Protein AF-A0A3N4MD25-F1 (afdb_monomer_lite)

Sequence (68 aa):
MRSIISAVDITASSCIQDFFESYPDPDAAKKVLWELLVAATGSQHADIWNGETRAKMLFFYEQCGDFF

Organism: NCBI:txid1647451

Radius of gyration: 15.23 Å; chains: 1; bounding box: 27×47×31 Å

Structure (mmCIF, N/CA/C/O backbone):
data_AF-A0A3N4MD25-F1
#
_entry.id   AF-A0A3N4MD25-F1
#
loop_
_atom_site.group_PDB
_atom_site.id
_atom_site.type_symbol
_atom_site.label_atom_id
_atom_site.label_alt_id
_atom_site.label_comp_id
_atom_site.label_asym_id
_atom_site.label_entity_id
_atom_site.label_seq_id
_atom_site.pdbx_PDB_ins_code
_atom_site.Cartn_x
_atom_site.Cartn_y
_atom_site.Cartn_z
_atom_site.occupancy
_atom_site.B_iso_or_equiv
_atom_site.auth_seq_id
_atom_site.auth_comp_id
_atom_site.auth_asym_id
_atom_site.auth_atom_id
_atom_site.pdbx_PDB_model_num
ATOM 1 N N . MET A 1 1 ? 10.658 42.121 -1.928 1.00 42.00 1 MET A N 1
ATOM 2 C CA . MET A 1 1 ? 10.917 40.668 -1.888 1.00 42.00 1 MET A CA 1
ATOM 3 C C . MET A 1 1 ? 9.796 40.025 -1.084 1.00 42.00 1 MET A C 1
ATOM 5 O O . MET A 1 1 ? 9.779 40.188 0.126 1.00 42.00 1 MET A O 1
ATOM 9 N N . ARG A 1 2 ? 8.788 39.437 -1.742 1.00 37.72 2 ARG A N 1
ATOM 10 C CA . ARG A 1 2 ? 7.694 38.711 -1.076 1.00 37.72 2 ARG A CA 1
ATOM 11 C C . ARG A 1 2 ? 7.925 37.223 -1.306 1.00 37.72 2 ARG A C 1
ATOM 13 O O . ARG A 1 2 ? 8.036 36.805 -2.453 1.00 37.72 2 ARG A O 1
ATOM 20 N N . SER A 1 3 ? 8.080 36.494 -0.207 1.00 44.03 3 SER A N 1
ATOM 21 C CA . SER A 1 3 ? 8.350 35.062 -0.158 1.00 44.03 3 SER A CA 1
ATOM 22 C C . SER A 1 3 ? 7.305 34.265 -0.932 1.00 44.03 3 SER A C 1
ATOM 24 O O . SER A 1 3 ? 6.110 34.372 -0.672 1.00 44.03 3 SER A O 1
ATOM 26 N N . ILE A 1 4 ? 7.789 33.460 -1.871 1.00 51.56 4 ILE A N 1
ATOM 27 C CA . ILE A 1 4 ? 7.046 32.432 -2.594 1.00 51.56 4 ILE A CA 1
ATOM 28 C C . ILE A 1 4 ? 7.330 31.134 -1.839 1.00 51.56 4 ILE A C 1
ATOM 30 O O . ILE A 1 4 ? 8.272 30.429 -2.179 1.00 51.56 4 ILE A O 1
ATOM 34 N N . ILE A 1 5 ? 6.610 30.858 -0.750 1.00 54.34 5 ILE A N 1
ATOM 35 C CA . ILE A 1 5 ? 6.674 29.542 -0.103 1.00 54.34 5 ILE A CA 1
ATOM 36 C C . ILE A 1 5 ? 5.261 29.080 0.252 1.00 54.34 5 ILE A C 1
ATOM 38 O O . ILE A 1 5 ? 4.557 29.723 1.021 1.00 54.34 5 ILE A O 1
ATOM 42 N N . SER A 1 6 ? 4.947 27.913 -0.312 1.00 47.69 6 SER A N 1
ATOM 43 C CA . SER A 1 6 ? 3.985 26.901 0.126 1.00 47.69 6 SER A CA 1
ATOM 44 C C . SER A 1 6 ? 2.489 27.206 0.008 1.00 47.69 6 SER A C 1
ATOM 46 O O . SER A 1 6 ? 1.811 27.534 0.973 1.00 47.69 6 SER A O 1
ATOM 48 N N . ALA A 1 7 ? 1.952 26.979 -1.192 1.00 47.22 7 ALA A N 1
ATOM 49 C CA . ALA A 1 7 ? 0.545 26.611 -1.383 1.00 47.22 7 ALA A CA 1
ATOM 50 C C . ALA A 1 7 ? 0.392 25.112 -1.732 1.00 47.22 7 ALA A C 1
ATOM 52 O O . ALA A 1 7 ? -0.627 24.709 -2.280 1.00 47.22 7 ALA A O 1
ATOM 53 N N . VAL A 1 8 ? 1.421 24.292 -1.472 1.00 50.91 8 VAL A N 1
ATOM 54 C CA . VAL A 1 8 ? 1.508 22.900 -1.958 1.00 50.91 8 VAL A CA 1
ATOM 55 C C . VAL A 1 8 ? 1.229 21.856 -0.865 1.00 50.91 8 VAL A C 1
ATOM 57 O O . VAL A 1 8 ? 1.178 20.679 -1.185 1.00 50.91 8 VAL A O 1
ATOM 60 N N . ASP A 1 9 ? 0.981 22.237 0.39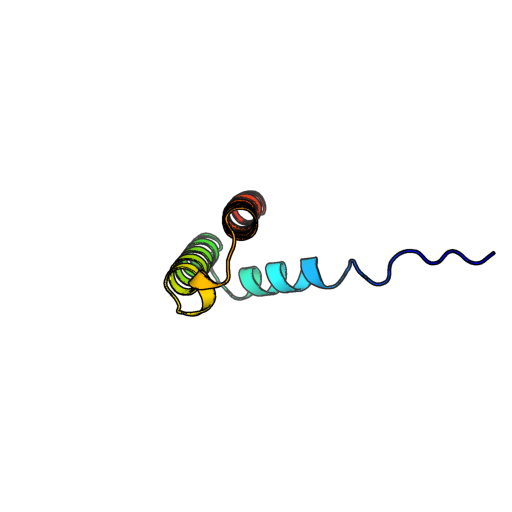5 1.00 50.41 9 ASP A N 1
ATOM 61 C CA . ASP A 1 9 ? 1.202 21.276 1.495 1.00 50.41 9 ASP A CA 1
ATOM 62 C C . ASP A 1 9 ? 0.129 21.200 2.601 1.00 50.41 9 ASP A C 1
ATOM 64 O O . ASP A 1 9 ? 0.449 20.972 3.761 1.00 50.41 9 ASP A O 1
ATOM 68 N N . ILE A 1 10 ? -1.162 21.398 2.287 1.00 49.44 10 ILE A N 1
ATOM 69 C CA . ILE A 1 10 ? -2.245 21.237 3.295 1.00 49.44 10 ILE A CA 1
ATOM 70 C C . ILE A 1 10 ? -3.346 20.248 2.862 1.00 49.44 10 ILE A C 1
ATOM 72 O O . ILE A 1 10 ? -4.043 19.696 3.706 1.00 49.44 10 ILE A O 1
ATOM 76 N N . THR A 1 11 ? -3.489 19.935 1.572 1.00 49.22 11 THR A N 1
ATOM 77 C CA . THR A 1 11 ? -4.592 19.083 1.079 1.00 49.22 11 THR A CA 1
ATOM 78 C C . THR A 1 11 ? -4.289 17.583 1.080 1.00 49.22 11 THR A C 1
ATOM 80 O O . THR A 1 11 ? -5.212 16.779 1.121 1.00 49.22 11 THR A O 1
ATOM 83 N N . ALA A 1 12 ? -3.017 17.174 1.046 1.00 50.88 12 ALA A N 1
ATOM 84 C CA . ALA A 1 12 ? -2.663 15.751 1.001 1.00 50.88 12 ALA A CA 1
ATOM 85 C C . ALA A 1 12 ? -2.918 15.039 2.341 1.00 50.88 12 ALA A C 1
ATOM 87 O O . ALA A 1 12 ? -3.338 13.883 2.356 1.00 50.88 12 ALA A O 1
ATOM 88 N N . SER A 1 13 ? -2.712 15.744 3.460 1.00 54.81 13 SER A N 1
ATOM 89 C CA . SER A 1 13 ? -2.943 15.189 4.798 1.00 54.81 13 SER A CA 1
ATOM 90 C C . SER A 1 13 ? -4.427 14.946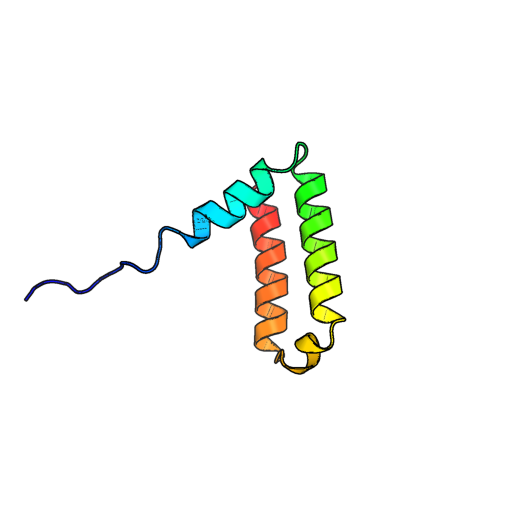 5.078 1.00 54.81 13 SER A C 1
ATOM 92 O O . SER A 1 13 ? -4.745 14.012 5.807 1.00 54.81 13 SER A O 1
ATOM 94 N N . SER A 1 14 ? -5.335 15.743 4.498 1.00 64.38 14 SER A N 1
ATOM 95 C CA . SER A 1 14 ? -6.770 15.594 4.757 1.00 64.38 14 SER A CA 1
ATOM 96 C C . SER A 1 14 ? -7.369 14.398 4.021 1.00 64.38 14 SER A C 1
ATOM 98 O O . SER A 1 14 ? -8.140 13.663 4.611 1.00 64.38 14 SER A O 1
ATOM 100 N N . CYS A 1 15 ? -6.968 14.118 2.776 1.00 76.62 15 CYS A N 1
ATOM 101 C CA . CYS A 1 15 ? -7.587 13.036 1.997 1.00 76.62 15 CYS A CA 1
ATOM 102 C C . CYS A 1 15 ? -7.314 11.631 2.556 1.00 76.62 15 CYS A C 1
ATOM 104 O O . CYS A 1 15 ? -8.160 10.747 2.446 1.00 76.62 15 CYS A O 1
ATOM 106 N N . ILE A 1 16 ? -6.128 11.407 3.128 1.00 76.88 16 ILE A N 1
ATOM 107 C CA . ILE A 1 16 ? -5.793 10.122 3.761 1.00 76.88 16 ILE A CA 1
ATOM 108 C C . ILE A 1 16 ? -6.570 9.976 5.065 1.00 76.88 16 ILE A C 1
ATOM 110 O O . ILE A 1 16 ? -7.120 8.913 5.337 1.00 76.88 16 ILE A O 1
ATOM 114 N N . GLN A 1 17 ? -6.660 11.055 5.839 1.00 78.44 17 GLN A N 1
ATOM 115 C CA . GLN A 1 17 ? -7.451 11.073 7.057 1.00 78.44 17 GLN A CA 1
ATOM 116 C C . GLN A 1 17 ? -8.938 10.816 6.758 1.00 78.44 17 GLN A C 1
ATOM 118 O O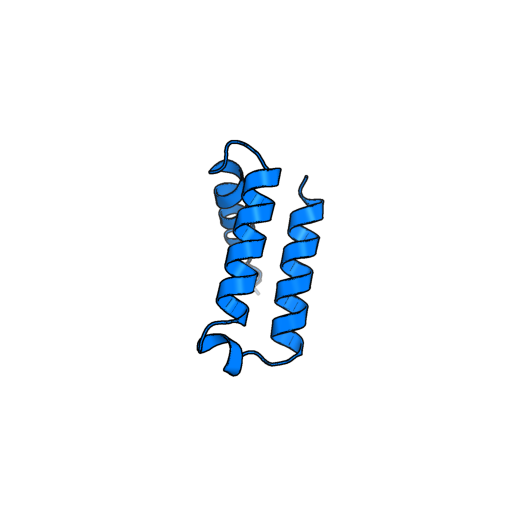 . GLN A 1 17 ? -9.515 9.908 7.347 1.00 78.44 17 GLN A O 1
ATOM 123 N N . ASP A 1 18 ? -9.510 11.497 5.761 1.00 80.69 18 ASP A N 1
ATOM 124 C CA . ASP A 1 18 ? -10.883 11.281 5.288 1.00 80.69 18 ASP A CA 1
ATOM 125 C C . ASP A 1 18 ? -11.110 9.824 4.841 1.00 80.69 18 ASP A C 1
ATOM 127 O O . ASP A 1 18 ? -12.170 9.243 5.088 1.00 80.69 18 ASP A O 1
ATOM 131 N N . PHE A 1 19 ? -10.113 9.203 4.193 1.00 81.88 19 PHE A N 1
ATOM 132 C CA . PHE A 1 19 ? -10.172 7.793 3.805 1.00 81.88 19 PHE A CA 1
ATOM 133 C C . PHE A 1 19 ? -10.281 6.887 5.029 1.00 81.88 19 PHE A C 1
ATOM 135 O O . PHE A 1 19 ? -11.167 6.040 5.058 1.00 81.88 19 PHE A O 1
ATOM 142 N N . PHE A 1 20 ? -9.431 7.069 6.042 1.00 80.44 20 PHE A N 1
ATOM 143 C CA . PHE A 1 20 ? -9.477 6.257 7.258 1.00 80.44 20 PHE A CA 1
ATOM 144 C C . PHE A 1 20 ? -10.749 6.503 8.081 1.00 80.44 20 PHE A C 1
ATOM 146 O O . PHE A 1 20 ? -11.351 5.543 8.553 1.00 80.44 20 PHE A O 1
ATOM 153 N N . GLU A 1 21 ? -11.208 7.752 8.187 1.00 83.69 21 GLU A N 1
ATOM 154 C CA . GLU A 1 21 ? -12.452 8.125 8.879 1.00 83.69 21 GLU A CA 1
ATOM 155 C C . GLU A 1 21 ? -13.714 7.580 8.187 1.00 83.69 21 GLU A C 1
ATOM 157 O O . GLU A 1 21 ? -14.754 7.408 8.825 1.00 83.69 21 GLU A O 1
ATOM 162 N N . SER A 1 22 ? -13.629 7.255 6.893 1.00 84.38 22 SER A N 1
ATOM 163 C CA . SER A 1 22 ? -14.723 6.626 6.143 1.00 84.38 22 SER A CA 1
ATOM 164 C C . SER A 1 22 ? -14.943 5.153 6.512 1.00 84.38 22 SER A C 1
ATOM 166 O O . SER A 1 22 ? -15.978 4.586 6.150 1.00 84.38 22 SER A O 1
ATOM 168 N N . TYR A 1 23 ? -14.002 4.520 7.223 1.00 81.00 23 TYR A N 1
ATOM 169 C CA . TYR A 1 23 ? -14.143 3.148 7.701 1.00 81.00 23 TYR A CA 1
ATOM 170 C C . TYR A 1 23 ? -14.403 3.121 9.211 1.00 81.00 23 TYR A C 1
ATOM 172 O O . TYR A 1 23 ? -13.751 3.829 9.973 1.00 81.00 23 TYR A O 1
ATOM 180 N N . PRO A 1 24 ? -15.320 2.257 9.676 1.00 76.88 24 PRO A N 1
ATOM 181 C CA . PRO A 1 24 ? -15.644 2.147 11.098 1.00 76.88 24 PRO A CA 1
ATOM 182 C C . PRO A 1 24 ? -14.523 1.506 11.932 1.00 76.88 24 PRO A C 1
ATOM 184 O O . PRO A 1 24 ? -14.548 1.612 13.154 1.00 76.88 24 PRO A O 1
ATOM 187 N N . ASP A 1 25 ? -13.575 0.827 11.284 1.00 82.00 25 ASP A N 1
ATOM 188 C CA . ASP A 1 25 ? -12.442 0.151 11.910 1.00 82.00 25 ASP A CA 1
ATOM 189 C C . ASP A 1 25 ? -11.146 0.516 11.158 1.00 82.00 25 ASP A C 1
ATOM 191 O O . ASP A 1 25 ? -11.060 0.268 9.945 1.00 82.00 25 ASP A O 1
ATOM 195 N N . PRO A 1 26 ? -10.138 1.100 11.832 1.00 74.56 26 PRO A N 1
ATOM 196 C CA . PRO A 1 26 ? -8.862 1.434 11.206 1.00 74.56 26 PRO A CA 1
ATOM 197 C C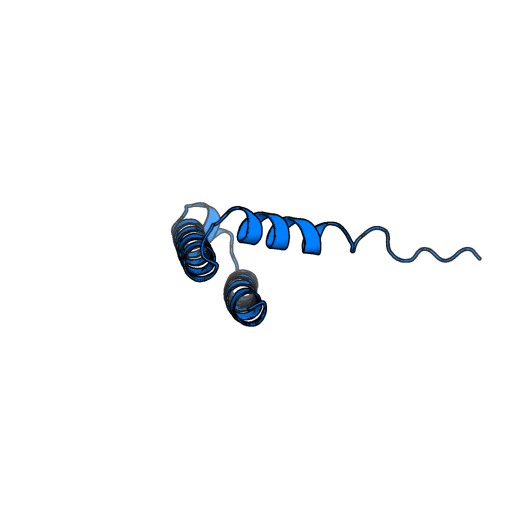 . PRO A 1 26 ? -8.130 0.203 10.650 1.00 74.56 26 PRO A C 1
ATOM 199 O O . PRO A 1 26 ? -7.449 0.318 9.626 1.00 74.56 26 PRO A O 1
ATOM 202 N N . ASP A 1 27 ? -8.311 -0.986 11.234 1.00 82.00 27 ASP A N 1
ATOM 203 C CA . ASP A 1 27 ? -7.715 -2.218 10.704 1.00 82.00 27 ASP A CA 1
ATOM 204 C C . ASP A 1 27 ? -8.368 -2.637 9.376 1.00 82.00 27 ASP A C 1
ATOM 206 O O . ASP A 1 27 ? -7.691 -3.104 8.451 1.00 82.00 27 ASP A O 1
ATOM 210 N N . ALA A 1 28 ? -9.673 -2.393 9.224 1.00 84.12 28 ALA A N 1
ATOM 211 C CA . ALA A 1 28 ? -10.379 -2.600 7.963 1.00 84.12 28 ALA A CA 1
ATOM 212 C C . ALA A 1 28 ? -9.893 -1.630 6.873 1.00 84.12 28 ALA A C 1
ATOM 214 O O . ALA A 1 28 ? -9.673 -2.050 5.736 1.00 84.12 28 ALA A O 1
ATOM 215 N N . ALA A 1 29 ? -9.656 -0.361 7.216 1.00 85.00 29 ALA A N 1
ATOM 216 C CA . ALA A 1 29 ? -9.100 0.621 6.285 1.00 85.00 29 ALA A CA 1
ATOM 217 C C . ALA A 1 29 ? -7.684 0.246 5.820 1.00 85.00 29 ALA A C 1
ATOM 219 O O . ALA A 1 29 ? -7.400 0.294 4.622 1.00 85.00 29 ALA A O 1
ATOM 220 N N . LYS A 1 30 ? -6.811 -0.193 6.743 1.00 84.44 30 LYS A N 1
ATOM 221 C CA . LYS A 1 30 ? -5.460 -0.687 6.416 1.00 84.44 30 LYS A CA 1
ATOM 222 C C . LYS A 1 30 ? -5.527 -1.879 5.460 1.00 84.44 30 LYS A C 1
ATOM 224 O O . LYS A 1 30 ? -4.807 -1.913 4.462 1.00 84.44 30 LYS A O 1
ATOM 229 N N . LYS A 1 31 ? -6.436 -2.826 5.710 1.00 87.81 31 LYS A N 1
ATOM 230 C CA . LYS A 1 31 ? -6.648 -3.981 4.830 1.00 87.81 31 LYS A CA 1
ATOM 231 C C . LYS A 1 31 ? -7.091 -3.568 3.423 1.00 87.81 31 LYS A C 1
ATOM 233 O O . LYS A 1 31 ? -6.516 -4.046 2.448 1.00 87.81 31 LYS A O 1
ATOM 238 N N . VAL A 1 32 ? -8.066 -2.667 3.305 1.00 89.31 32 VAL A N 1
ATOM 239 C CA . VAL A 1 32 ? -8.538 -2.180 1.997 1.00 89.31 32 VAL A CA 1
ATOM 240 C C . VAL A 1 32 ? -7.436 -1.410 1.266 1.00 89.31 32 VAL A C 1
ATOM 242 O O . VAL A 1 32 ? -7.251 -1.594 0.064 1.00 89.31 32 VAL A O 1
ATOM 245 N N . LEU A 1 33 ? -6.654 -0.595 1.979 1.00 88.50 33 LEU A N 1
ATOM 246 C CA . LEU A 1 33 ? -5.511 0.113 1.404 1.00 88.50 33 LEU A CA 1
ATOM 247 C C . LEU A 1 33 ? -4.467 -0.859 0.835 1.00 88.50 33 LEU A C 1
ATOM 249 O O . LEU A 1 33 ? -3.969 -0.651 -0.272 1.00 88.50 33 LEU A O 1
ATOM 253 N N . TRP A 1 34 ? -4.173 -1.945 1.556 1.00 89.56 34 TRP A N 1
ATOM 254 C CA . TRP A 1 34 ? -3.291 -3.004 1.068 1.00 89.56 34 TRP A CA 1
ATOM 255 C C . TRP A 1 34 ? -3.845 -3.683 -0.190 1.00 89.56 34 TRP A C 1
ATOM 257 O O . TRP A 1 34 ? -3.123 -3.858 -1.169 1.00 89.56 34 TRP A O 1
ATOM 267 N N . GLU A 1 35 ? -5.133 -4.031 -0.201 1.00 90.75 35 GLU A N 1
ATOM 268 C CA . GLU A 1 35 ? -5.786 -4.652 -1.359 1.00 90.75 35 GLU A CA 1
ATOM 269 C C . GLU A 1 35 ? -5.749 -3.741 -2.595 1.00 90.75 35 GLU A C 1
ATOM 271 O O . GLU A 1 35 ? -5.464 -4.210 -3.700 1.00 90.75 35 GLU A O 1
ATOM 276 N N . LEU A 1 36 ? -5.951 -2.432 -2.414 1.00 88.12 36 LEU A N 1
ATOM 277 C CA . LEU A 1 36 ? -5.819 -1.434 -3.476 1.00 88.12 36 LEU A CA 1
ATOM 278 C C . LEU A 1 36 ? -4.383 -1.334 -3.994 1.00 88.12 36 LEU A C 1
ATOM 280 O O . LEU A 1 36 ? -4.178 -1.267 -5.206 1.00 88.12 36 LEU A O 1
ATOM 284 N N . LEU A 1 37 ? -3.389 -1.364 -3.104 1.00 89.12 37 LEU A N 1
ATOM 285 C CA . LEU A 1 37 ? -1.982 -1.364 -3.493 1.00 89.12 37 LEU A CA 1
ATOM 286 C C . LEU A 1 37 ? -1.633 -2.622 -4.302 1.00 89.12 37 LEU A C 1
ATOM 288 O O . LEU A 1 37 ? -1.028 -2.522 -5.370 1.00 89.12 37 LEU A O 1
ATOM 292 N N . VAL A 1 38 ? -2.065 -3.801 -3.849 1.00 88.75 38 VAL A N 1
ATOM 293 C CA . VAL A 1 38 ? -1.869 -5.063 -4.576 1.00 88.75 38 VAL A CA 1
ATOM 294 C C . VAL A 1 38 ? -2.544 -5.005 -5.947 1.00 88.75 38 VAL A C 1
ATOM 296 O O . VAL A 1 38 ? -1.898 -5.292 -6.954 1.00 88.75 38 VAL A O 1
ATOM 299 N N . ALA A 1 39 ? -3.798 -4.558 -6.021 1.00 88.25 39 ALA A N 1
ATOM 300 C CA . ALA A 1 39 ? -4.510 -4.399 -7.287 1.00 88.25 39 ALA A CA 1
ATOM 301 C C . ALA A 1 39 ? -3.801 -3.409 -8.227 1.00 88.25 39 ALA A C 1
ATOM 303 O O . ALA A 1 39 ? -3.658 -3.687 -9.417 1.00 88.25 39 ALA A O 1
ATOM 304 N N . ALA A 1 40 ? -3.290 -2.293 -7.699 1.00 85.62 40 ALA A N 1
ATOM 305 C CA . ALA A 1 40 ? -2.529 -1.317 -8.470 1.00 85.62 40 ALA A CA 1
ATOM 306 C C . ALA A 1 40 ? -1.231 -1.924 -9.021 1.00 85.62 40 ALA A C 1
ATOM 308 O O . ALA A 1 40 ? -0.950 -1.749 -10.206 1.00 85.62 40 ALA A O 1
ATOM 309 N N . THR A 1 41 ? -0.493 -2.693 -8.212 1.00 84.19 41 THR A N 1
ATOM 310 C CA . THR A 1 41 ? 0.750 -3.378 -8.626 1.00 84.19 41 THR A CA 1
ATOM 311 C C . THR A 1 41 ? 0.534 -4.562 -9.573 1.00 84.19 41 THR A C 1
ATOM 313 O O . THR A 1 41 ? 1.454 -4.924 -10.302 1.00 84.19 41 THR A O 1
ATOM 316 N N . GLY A 1 42 ? -0.658 -5.160 -9.584 1.00 82.31 42 GLY A N 1
ATOM 317 C CA . GLY A 1 42 ? -1.049 -6.194 -10.547 1.00 82.31 42 GLY A CA 1
ATOM 318 C C . GLY A 1 42 ? -1.724 -5.651 -11.811 1.00 82.31 42 GLY A C 1
ATOM 319 O O . GLY A 1 42 ? -1.971 -6.408 -12.747 1.00 82.31 42 GLY A O 1
ATOM 320 N N . SER A 1 43 ? -2.057 -4.357 -11.847 1.00 84.88 43 SER A N 1
ATOM 321 C CA . SER A 1 43 ? -2.724 -3.731 -12.991 1.00 84.88 43 SER A CA 1
ATOM 322 C C . SER A 1 43 ? -1.761 -3.490 -14.158 1.00 84.88 43 SER A C 1
ATOM 324 O O . SER A 1 43 ? -0.553 -3.369 -13.973 1.00 84.88 43 SER A O 1
ATOM 326 N N . GLN A 1 44 ? -2.298 -3.290 -15.365 1.00 76.38 44 GLN A N 1
ATOM 327 C CA . GLN A 1 44 ? -1.507 -2.875 -16.537 1.00 76.38 44 GLN A CA 1
ATOM 328 C C . GLN A 1 44 ? -0.770 -1.535 -16.333 1.00 76.38 44 GLN A C 1
ATOM 330 O O . GLN A 1 44 ? 0.140 -1.208 -17.087 1.00 76.38 44 GLN A O 1
ATOM 335 N N . HIS A 1 45 ? -1.154 -0.736 -15.330 1.00 69.38 45 HIS A N 1
ATOM 336 C CA . HIS A 1 45 ? -0.462 0.507 -14.974 1.00 69.38 45 HIS A CA 1
ATOM 337 C C . HIS A 1 45 ? 0.760 0.279 -14.065 1.00 69.38 45 HIS A C 1
ATOM 339 O O . HIS A 1 45 ? 1.546 1.201 -13.850 1.00 69.38 45 HIS A O 1
ATOM 345 N N . ALA A 1 46 ? 0.966 -0.939 -13.561 1.00 69.56 46 ALA A N 1
ATOM 346 C CA . ALA A 1 46 ? 2.135 -1.295 -12.762 1.00 69.56 46 ALA A CA 1
ATOM 347 C C . ALA A 1 46 ? 3.416 -1.465 -13.586 1.00 69.56 46 ALA A C 1
ATOM 349 O O . ALA A 1 46 ? 4.516 -1.363 -13.033 1.00 69.56 46 ALA A O 1
ATOM 350 N N . ASP A 1 47 ? 3.284 -1.709 -14.894 1.00 71.50 47 ASP A N 1
ATOM 351 C CA . ASP A 1 47 ? 4.408 -1.797 -15.837 1.00 71.50 47 ASP A CA 1
ATOM 352 C C . ASP A 1 47 ? 5.108 -0.444 -16.022 1.00 71.50 47 ASP A C 1
ATOM 354 O O . ASP A 1 47 ? 6.272 -0.376 -16.409 1.00 71.50 47 ASP A O 1
ATOM 358 N N . ILE A 1 48 ? 4.410 0.644 -15.691 1.00 81.19 48 ILE A N 1
ATOM 359 C CA . ILE A 1 48 ? 4.924 2.013 -15.742 1.00 81.19 48 ILE A CA 1
ATOM 360 C C . ILE A 1 48 ? 5.699 2.372 -14.462 1.00 81.19 48 ILE A C 1
ATOM 362 O O . ILE A 1 48 ? 6.405 3.380 -14.419 1.00 81.19 48 ILE A O 1
ATOM 366 N N . TRP A 1 49 ? 5.559 1.581 -13.391 1.00 82.50 49 TRP A N 1
ATOM 367 C CA . TRP A 1 49 ? 6.203 1.867 -12.113 1.00 82.50 49 TRP A CA 1
ATOM 368 C C . TRP A 1 49 ? 7.650 1.389 -12.139 1.00 82.50 49 TRP A C 1
ATOM 370 O O . TRP A 1 49 ? 7.929 0.194 -12.249 1.00 82.50 49 TRP A O 1
ATOM 380 N N . ASN A 1 50 ? 8.580 2.324 -11.963 1.00 84.94 50 ASN A N 1
ATOM 381 C CA . ASN A 1 50 ? 9.975 1.982 -11.728 1.00 84.94 50 ASN A CA 1
ATOM 382 C C . ASN A 1 50 ? 10.173 1.460 -10.285 1.00 84.94 50 ASN A C 1
ATOM 384 O O . ASN A 1 50 ? 9.282 1.553 -9.432 1.00 84.94 50 ASN A O 1
ATOM 388 N N . GLY A 1 51 ? 11.348 0.888 -10.004 1.00 84.00 51 GLY A N 1
ATOM 389 C CA . GLY A 1 51 ? 11.649 0.313 -8.686 1.00 84.00 51 GLY A CA 1
ATOM 390 C C . GLY A 1 51 ? 11.522 1.315 -7.531 1.00 84.00 51 GLY A C 1
ATOM 391 O O . GLY A 1 51 ? 11.078 0.948 -6.446 1.00 84.00 51 GLY A O 1
ATOM 392 N N . GLU A 1 52 ? 11.829 2.589 -7.778 1.00 88.44 52 GLU A N 1
ATOM 393 C CA . GLU A 1 52 ? 11.712 3.661 -6.788 1.00 88.44 52 GLU A CA 1
ATOM 394 C C . GLU A 1 52 ? 10.244 3.986 -6.471 1.00 88.44 52 GLU A C 1
ATOM 396 O O . GLU A 1 52 ? 9.877 4.113 -5.305 1.00 88.44 52 GLU A O 1
ATOM 401 N N . THR A 1 53 ? 9.378 4.065 -7.484 1.00 86.25 53 THR A N 1
ATOM 402 C CA . THR A 1 53 ? 7.935 4.272 -7.304 1.00 86.25 53 THR A CA 1
ATOM 403 C C . THR A 1 53 ? 7.312 3.128 -6.510 1.00 86.25 53 THR A C 1
ATOM 405 O O . THR A 1 53 ? 6.539 3.385 -5.591 1.00 86.25 53 THR A O 1
ATOM 408 N N . ARG A 1 54 ? 7.688 1.872 -6.793 1.00 84.62 54 ARG A N 1
ATOM 409 C CA . ARG A 1 54 ? 7.229 0.714 -6.003 1.00 84.62 54 ARG A CA 1
ATOM 410 C C . ARG A 1 54 ? 7.656 0.816 -4.540 1.00 84.62 54 ARG A C 1
ATOM 412 O O . ARG A 1 54 ? 6.821 0.632 -3.659 1.00 84.62 54 ARG A O 1
ATOM 419 N N . ALA A 1 55 ? 8.919 1.158 -4.284 1.00 86.62 55 ALA A N 1
ATOM 420 C CA . ALA A 1 55 ? 9.426 1.333 -2.925 1.00 86.62 55 ALA A CA 1
ATOM 421 C C . ALA A 1 55 ? 8.696 2.462 -2.178 1.00 86.62 55 ALA A C 1
ATOM 423 O O . ALA A 1 55 ? 8.318 2.281 -1.025 1.00 86.62 55 ALA A O 1
ATOM 424 N N . LYS A 1 56 ? 8.420 3.593 -2.843 1.00 88.38 56 LYS A N 1
ATOM 425 C CA . LYS A 1 56 ? 7.659 4.711 -2.260 1.00 88.38 56 LYS A CA 1
ATOM 426 C C . LYS A 1 56 ? 6.227 4.325 -1.893 1.00 88.38 56 LYS A C 1
ATOM 428 O O . LYS A 1 56 ? 5.747 4.751 -0.852 1.00 88.38 56 LYS A O 1
ATOM 433 N N . MET A 1 57 ? 5.555 3.520 -2.716 1.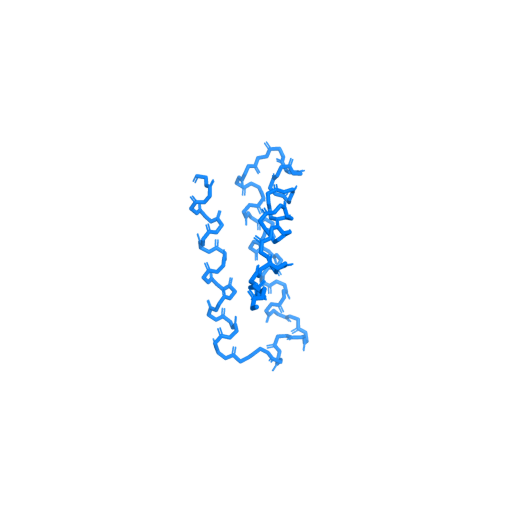00 87.62 57 MET A N 1
ATOM 434 C CA . MET A 1 57 ? 4.182 3.073 -2.442 1.00 87.62 57 MET A CA 1
ATOM 435 C C . MET A 1 57 ? 4.115 2.063 -1.288 1.00 87.62 57 MET A C 1
ATOM 437 O O . MET A 1 57 ? 3.192 2.116 -0.480 1.00 87.62 57 MET A O 1
ATOM 441 N N . LEU A 1 58 ? 5.114 1.181 -1.169 1.00 87.25 58 LEU A N 1
ATOM 442 C CA . LEU A 1 58 ? 5.251 0.292 -0.011 1.00 87.25 58 LEU A CA 1
ATOM 443 C C . LEU A 1 58 ? 5.552 1.080 1.269 1.00 87.25 58 LEU A C 1
ATOM 445 O O . LEU A 1 58 ? 4.883 0.880 2.276 1.00 87.25 58 LEU A O 1
ATOM 449 N N . PHE A 1 59 ? 6.488 2.029 1.204 1.00 87.00 59 PHE A N 1
ATOM 450 C CA . PHE A 1 59 ? 6.796 2.917 2.324 1.00 87.00 59 PHE A CA 1
ATOM 451 C C . PHE A 1 59 ? 5.571 3.738 2.751 1.00 87.00 59 PHE A C 1
ATOM 453 O O . PHE A 1 59 ? 5.299 3.880 3.935 1.00 87.00 59 PHE A O 1
ATOM 460 N N . PHE A 1 60 ? 4.779 4.229 1.795 1.00 85.12 60 PHE A N 1
ATOM 461 C CA . PHE A 1 60 ? 3.525 4.926 2.075 1.00 85.12 60 PHE A CA 1
ATOM 462 C C . PHE A 1 60 ? 2.535 4.062 2.870 1.00 85.12 60 PHE A C 1
ATOM 464 O O . PHE A 1 60 ? 1.945 4.540 3.837 1.00 85.12 60 PHE A O 1
ATOM 471 N N . TYR A 1 61 ? 2.380 2.788 2.497 1.00 85.62 61 TYR A N 1
ATOM 472 C CA . TYR A 1 61 ? 1.550 1.845 3.247 1.00 85.62 61 TYR A CA 1
ATOM 473 C C . TYR A 1 61 ? 2.066 1.635 4.679 1.00 85.62 61 TYR A C 1
ATOM 475 O O . TYR A 1 61 ? 1.275 1.687 5.619 1.00 85.62 61 TYR A O 1
ATOM 483 N N . GLU A 1 62 ? 3.379 1.461 4.859 1.00 84.44 62 GLU A N 1
ATOM 484 C CA . GLU A 1 62 ? 3.994 1.331 6.189 1.00 84.44 62 GLU A CA 1
ATOM 485 C C . GLU A 1 62 ? 3.745 2.574 7.053 1.00 84.44 62 GLU A C 1
ATOM 487 O O . GLU A 1 62 ? 3.327 2.447 8.199 1.00 84.44 62 GLU A O 1
ATOM 492 N N . GLN A 1 63 ? 3.898 3.773 6.485 1.00 81.50 63 GLN A N 1
ATOM 493 C CA . GLN A 1 63 ? 3.639 5.030 7.196 1.00 81.50 63 GLN A CA 1
ATOM 494 C C . GLN A 1 63 ? 2.165 5.211 7.575 1.00 81.50 63 GLN A C 1
ATOM 496 O O . GLN A 1 63 ? 1.867 5.758 8.631 1.00 81.50 63 GLN A O 1
ATOM 501 N N . CYS A 1 64 ? 1.227 4.707 6.771 1.00 77.44 64 CYS A N 1
ATOM 502 C CA . CYS A 1 64 ? -0.185 4.656 7.160 1.00 77.44 64 CYS A CA 1
ATOM 503 C C . CYS A 1 64 ? -0.441 3.668 8.317 1.00 77.44 64 CYS A C 1
ATOM 505 O O . CYS A 1 64 ? -1.436 3.789 9.032 1.00 77.44 64 CYS A O 1
ATOM 507 N N . GLY A 1 65 ? 0.455 2.697 8.515 1.00 68.94 65 GLY A N 1
ATOM 508 C CA . GLY A 1 65 ? 0.498 1.831 9.688 1.00 68.94 65 GLY A CA 1
ATOM 509 C C . GLY A 1 65 ? 0.749 2.604 10.982 1.00 68.94 65 GLY A C 1
ATOM 510 O O . GLY A 1 65 ? 0.062 2.333 11.963 1.00 68.94 65 GLY A O 1
ATOM 511 N N . ASP A 1 66 ? 1.653 3.587 10.935 1.00 65.56 66 ASP A N 1
ATOM 512 C CA . ASP A 1 66 ? 2.104 4.402 12.074 1.00 65.56 66 ASP A CA 1
ATOM 513 C C . ASP A 1 66 ? 1.121 5.525 12.473 1.00 65.56 66 ASP A C 1
ATOM 515 O O . ASP A 1 66 ? 1.274 6.133 13.531 1.00 65.56 66 ASP A O 1
ATOM 519 N N . PHE A 1 67 ? 0.106 5.818 11.647 1.00 60.81 67 PHE A N 1
ATOM 520 C CA . PHE A 1 67 ? -0.940 6.810 11.954 1.00 60.81 67 PHE A CA 1
ATOM 521 C C . PHE A 1 67 ? -1.925 6.356 13.054 1.00 60.81 67 PHE A C 1
ATOM 523 O O . PHE A 1 67 ? -2.732 7.173 13.504 1.00 60.81 67 PHE A O 1
ATOM 530 N N . PHE A 1 68 ? -1.860 5.089 13.488 1.00 51.19 68 PHE A N 1
ATOM 531 C CA . PHE A 1 68 ? -2.717 4.489 14.521 1.00 51.19 68 PHE A CA 1
ATOM 532 C C . PHE A 1 68 ? -1.911 3.658 15.515 1.00 51.19 68 PHE A C 1
ATOM 534 O O . PHE A 1 68 ? -1.200 2.740 15.045 1.00 51.19 68 PHE A O 1
#

Secondary structure (DSSP, 8-state):
------SSSSHHHHHHHHHHHTSSSHHHHHHHHHHHHHHHHHS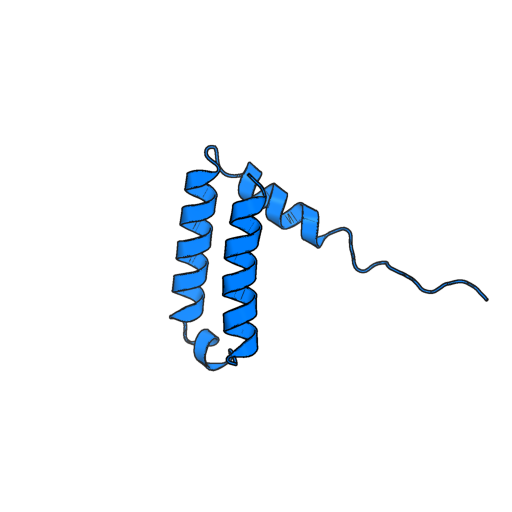TTGGG--HHHHHHHHHHHHHHHHT-

pLDDT: mean 75.02, std 14.9, range [37.72, 90.75]

Foldseek 3Di:
DDDPDDPPPDPVVVVLVVQCVVDPDNVVSLVVLVVVLVCCCVDPVVVVDDPVNNVVSVVVSVVSVVVD